Protein AF-A0A925M7F5-F1 (afdb_monomer_lite)

Sequence (87 aa):
MILYLFDIDGTLLHARRSGSRAFEQVFAMQHAITQACEGVTFGGKTDPALVDEIFTARLGRRATADEHAAFLDAYLPLLRGELERGG

Structure (mmCIF, N/CA/C/O backbone):
data_AF-A0A925M7F5-F1
#
_entry.id   AF-A0A925M7F5-F1
#
loop_
_atom_site.group_PDB
_atom_site.id
_atom_site.type_symbol
_atom_site.label_atom_id
_atom_site.label_alt_id
_atom_site.label_comp_id
_atom_site.label_asym_id
_atom_site.label_entity_id
_atom_site.label_seq_id
_atom_site.pdbx_PDB_ins_code
_atom_site.Cartn_x
_atom_site.Cartn_y
_atom_site.Cartn_z
_atom_site.occupancy
_atom_site.B_iso_or_equiv
_atom_site.auth_seq_id
_atom_site.auth_comp_id
_atom_site.auth_asym_id
_atom_site.auth_atom_id
_atom_site.pdbx_PDB_model_num
ATOM 1 N N . MET A 1 1 ? 12.271 -16.432 -10.085 1.00 39.75 1 MET A N 1
ATOM 2 C CA . MET A 1 1 ? 12.421 -15.201 -10.891 1.00 39.75 1 MET A CA 1
ATOM 3 C C . MET A 1 1 ? 12.564 -14.059 -9.900 1.00 39.75 1 MET A C 1
ATOM 5 O O . MET A 1 1 ? 11.617 -13.834 -9.164 1.00 39.75 1 MET A O 1
ATOM 9 N N . ILE A 1 2 ? 13.736 -13.433 -9.776 1.00 35.81 2 ILE A N 1
ATOM 10 C CA . ILE A 1 2 ? 13.932 -12.355 -8.794 1.00 35.81 2 ILE A CA 1
ATOM 11 C C . ILE A 1 2 ? 13.662 -11.033 -9.506 1.00 35.81 2 ILE A C 1
ATOM 13 O O . ILE A 1 2 ? 14.421 -10.643 -10.391 1.00 35.81 2 ILE A O 1
ATOM 17 N N . LEU A 1 3 ? 12.552 -10.383 -9.160 1.00 39.12 3 LEU A N 1
ATOM 18 C CA . LEU A 1 3 ? 12.264 -9.025 -9.601 1.00 39.12 3 LEU A CA 1
ATOM 19 C C . LEU A 1 3 ? 12.891 -8.065 -8.588 1.00 39.12 3 LEU A C 1
ATOM 21 O O . LEU A 1 3 ? 12.391 -7.916 -7.478 1.00 39.12 3 LEU A O 1
ATOM 25 N N . TYR A 1 4 ? 14.000 -7.436 -8.966 1.00 40.06 4 TYR A N 1
ATOM 26 C CA . TYR A 1 4 ? 14.552 -6.308 -8.223 1.00 40.06 4 TYR A CA 1
ATOM 27 C C . TYR A 1 4 ? 13.876 -5.025 -8.715 1.00 40.06 4 TYR A C 1
ATOM 29 O O . TYR A 1 4 ? 14.285 -4.461 -9.729 1.00 40.06 4 TYR A O 1
ATOM 37 N N . LEU A 1 5 ? 12.834 -4.569 -8.014 1.00 48.44 5 LEU A N 1
ATOM 38 C CA . LEU A 1 5 ? 12.383 -3.181 -8.122 1.00 48.44 5 LEU A CA 1
ATOM 39 C C . LEU A 1 5 ? 13.272 -2.358 -7.180 1.00 48.44 5 LEU A C 1
ATOM 41 O O . LEU A 1 5 ? 13.064 -2.344 -5.970 1.00 48.44 5 LEU A O 1
ATOM 45 N N . PHE A 1 6 ? 14.330 -1.758 -7.722 1.00 45.66 6 PHE A N 1
ATOM 46 C CA . PHE A 1 6 ? 15.121 -0.786 -6.974 1.00 45.66 6 PHE A CA 1
ATOM 47 C C . PHE A 1 6 ? 14.285 0.483 -6.789 1.00 45.66 6 PHE A C 1
ATOM 49 O O . PHE A 1 6 ? 13.896 1.119 -7.768 1.00 45.66 6 PHE A O 1
ATOM 56 N N . ASP A 1 7 ? 14.028 0.837 -5.531 1.00 59.88 7 ASP A N 1
ATOM 57 C CA . ASP A 1 7 ? 13.648 2.187 -5.129 1.00 59.88 7 ASP A CA 1
ATOM 58 C C . ASP A 1 7 ? 14.836 3.103 -5.448 1.00 59.88 7 ASP A C 1
ATOM 60 O O . ASP A 1 7 ? 15.892 3.013 -4.821 1.00 59.88 7 ASP A O 1
ATOM 64 N N . ILE A 1 8 ? 14.710 3.903 -6.504 1.00 45.00 8 ILE A N 1
ATOM 65 C CA . ILE A 1 8 ? 15.609 5.026 -6.758 1.00 45.00 8 ILE A CA 1
ATOM 66 C C . ILE A 1 8 ? 14.716 6.258 -6.838 1.00 45.00 8 ILE A C 1
ATOM 68 O O . ILE A 1 8 ? 14.005 6.477 -7.822 1.00 45.00 8 ILE A O 1
ATOM 72 N N . ASP A 1 9 ? 14.722 6.997 -5.732 1.00 45.47 9 ASP A N 1
ATOM 73 C CA . ASP A 1 9 ? 14.350 8.399 -5.573 1.00 45.47 9 ASP A CA 1
ATOM 74 C C . ASP A 1 9 ? 13.365 8.952 -6.613 1.00 45.47 9 ASP A C 1
ATOM 76 O O . ASP A 1 9 ? 13.736 9.376 -7.708 1.00 45.47 9 ASP A O 1
ATOM 80 N N . GLY A 1 10 ? 12.081 9.007 -6.252 1.00 42.12 10 GLY A N 1
ATOM 81 C CA . GLY A 1 10 ? 11.112 9.920 -6.872 1.00 42.12 10 GLY A CA 1
ATOM 82 C C . GLY A 1 10 ? 10.783 9.692 -8.353 1.00 42.12 10 GLY A C 1
ATOM 83 O O . GLY A 1 10 ? 9.980 10.440 -8.914 1.00 42.12 10 GLY A O 1
ATOM 84 N N . THR A 1 11 ? 11.315 8.652 -8.997 1.00 48.28 11 THR A N 1
ATOM 85 C CA . THR A 1 11 ? 11.190 8.473 -10.452 1.00 48.28 11 THR A CA 1
ATOM 86 C C . THR A 1 11 ? 10.053 7.527 -10.830 1.00 48.28 11 THR A C 1
ATOM 88 O O . THR A 1 11 ? 10.168 6.665 -11.690 1.00 48.28 11 THR A O 1
ATOM 91 N N . LEU A 1 12 ? 8.895 7.750 -10.213 1.00 45.38 12 LEU A N 1
ATOM 92 C CA . LEU A 1 12 ? 7.595 7.388 -10.774 1.00 45.38 12 LEU A CA 1
ATOM 93 C C . LEU A 1 12 ? 6.647 8.595 -10.714 1.00 45.38 12 LEU A C 1
ATOM 95 O O . LEU A 1 12 ? 5.449 8.481 -10.463 1.00 45.38 12 LEU A O 1
ATOM 99 N N . LEU A 1 13 ? 7.1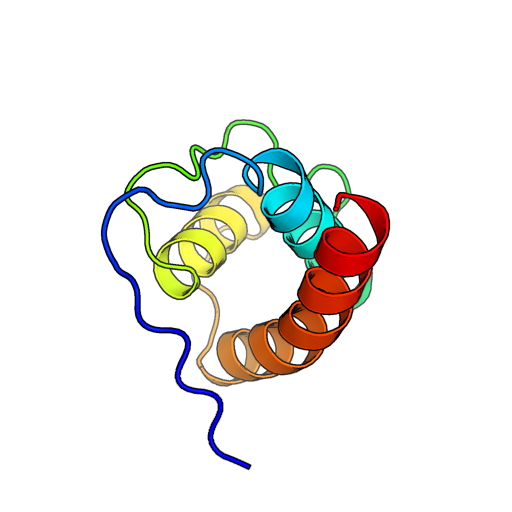74 9.786 -11.015 1.00 42.34 13 LEU A N 1
ATOM 100 C CA . LEU A 1 13 ? 6.368 10.989 -11.251 1.00 42.34 13 LEU A CA 1
ATOM 101 C C . LEU A 1 13 ? 5.324 10.798 -12.375 1.00 42.34 13 LEU A C 1
ATOM 103 O O . LEU A 1 13 ? 4.327 11.513 -12.382 1.00 42.34 13 LEU A O 1
ATOM 107 N N . HIS A 1 14 ? 5.477 9.786 -13.244 1.00 43.19 14 HIS A N 1
ATOM 108 C CA . HIS A 1 14 ? 4.443 9.353 -14.200 1.00 43.19 14 HIS A CA 1
ATOM 109 C C . HIS A 1 14 ? 3.595 8.146 -13.746 1.00 43.19 14 HIS A C 1
ATOM 111 O O . HIS A 1 14 ? 2.451 8.035 -14.177 1.00 43.19 14 HIS A O 1
ATOM 117 N N . ALA A 1 15 ? 4.057 7.298 -12.815 1.00 50.75 15 ALA A N 1
ATOM 118 C CA . ALA A 1 15 ? 3.242 6.194 -12.282 1.00 50.75 15 ALA A CA 1
ATOM 119 C C . ALA A 1 15 ? 2.487 6.541 -10.994 1.00 50.75 15 ALA A C 1
ATOM 121 O O . ALA A 1 15 ? 1.877 5.668 -10.386 1.00 50.75 15 ALA A O 1
ATOM 122 N N . ARG A 1 16 ? 2.428 7.817 -10.594 1.00 57.97 16 ARG A N 1
ATOM 123 C CA . ARG A 1 16 ? 1.613 8.245 -9.442 1.00 57.97 16 ARG A CA 1
ATOM 124 C C . ARG A 1 16 ? 0.137 7.844 -9.579 1.00 57.97 16 ARG A C 1
ATOM 126 O O . ARG A 1 16 ? -0.522 7.597 -8.572 1.00 57.97 16 ARG A O 1
ATOM 133 N N . ARG A 1 17 ? -0.379 7.759 -10.813 1.00 63.84 17 ARG A N 1
ATOM 134 C CA . ARG A 1 17 ? -1.731 7.249 -11.109 1.00 63.84 17 ARG A CA 1
ATOM 135 C C . ARG A 1 17 ? -1.751 5.740 -11.358 1.00 63.84 17 ARG A C 1
ATOM 137 O O . ARG A 1 17 ? -2.644 5.080 -10.851 1.00 63.84 17 ARG A O 1
ATOM 144 N N . SER A 1 18 ? -0.780 5.197 -12.090 1.00 69.25 18 SER A N 1
ATOM 145 C CA . SER A 1 18 ? -0.704 3.759 -12.395 1.00 69.25 18 SER A CA 1
ATOM 146 C C . SER A 1 18 ? -0.493 2.904 -11.137 1.00 69.25 18 SER A C 1
ATOM 148 O O . SER A 1 18 ? -1.200 1.923 -10.934 1.00 69.25 18 SER A O 1
ATOM 150 N N . GLY A 1 19 ? 0.406 3.322 -10.240 1.00 76.44 19 GLY A N 1
ATOM 151 C CA . GLY A 1 19 ? 0.671 2.652 -8.966 1.00 76.44 19 GLY A CA 1
ATOM 152 C C . GLY A 1 19 ? -0.519 2.714 -8.012 1.00 76.44 19 GLY A C 1
ATOM 153 O O . GLY A 1 19 ? -0.946 1.683 -7.505 1.00 76.44 19 GLY A O 1
ATOM 154 N N . SER A 1 20 ? -1.133 3.889 -7.832 1.00 82.62 20 SER A N 1
ATOM 155 C CA . SER A 1 20 ? -2.318 4.017 -6.966 1.00 82.62 20 SER A CA 1
ATOM 156 C C . SER A 1 20 ? -3.529 3.243 -7.503 1.00 82.62 20 SER A C 1
ATOM 158 O O . SER A 1 20 ? -4.252 2.632 -6.723 1.00 82.62 20 SER A O 1
ATOM 160 N N . ARG A 1 21 ? -3.717 3.173 -8.828 1.00 86.06 21 ARG A N 1
ATOM 161 C CA . ARG A 1 21 ? -4.746 2.323 -9.456 1.00 86.06 21 ARG A CA 1
ATOM 162 C C . ARG A 1 21 ? -4.500 0.836 -9.253 1.00 86.06 21 ARG A C 1
ATOM 164 O O . ARG A 1 21 ? -5.448 0.112 -8.963 1.00 86.06 21 ARG A O 1
ATOM 171 N N . ALA A 1 22 ? -3.262 0.377 -9.420 1.00 89.31 22 ALA A N 1
ATOM 172 C CA . ALA A 1 22 ? -2.912 -1.016 -9.172 1.00 89.31 22 ALA A CA 1
ATOM 173 C C . ALA A 1 22 ? -3.113 -1.372 -7.688 1.00 89.31 22 ALA A C 1
ATOM 175 O O . ALA A 1 22 ? -3.736 -2.387 -7.395 1.00 89.31 22 ALA A O 1
ATOM 176 N N . PHE A 1 23 ? -2.707 -0.499 -6.759 1.00 91.00 23 PHE A N 1
ATOM 177 C CA . PHE A 1 23 ? -3.011 -0.644 -5.331 1.00 91.00 23 PHE A CA 1
ATOM 178 C C . PHE A 1 23 ? -4.518 -0.759 -5.068 1.00 91.00 23 PHE A C 1
ATOM 180 O O . PHE A 1 23 ? -4.952 -1.704 -4.411 1.00 91.00 23 PHE A O 1
ATOM 187 N N . GLU A 1 24 ? -5.332 0.161 -5.597 1.00 91.75 24 GLU A N 1
ATOM 188 C CA . GLU A 1 24 ? -6.788 0.097 -5.418 1.00 91.75 24 GLU A CA 1
ATOM 189 C C . GLU A 1 24 ? -7.397 -1.195 -5.953 1.00 91.75 24 GLU A C 1
ATOM 191 O O . GLU A 1 24 ? -8.256 -1.777 -5.293 1.00 91.75 24 GLU A O 1
ATOM 196 N N . GLN A 1 25 ? -6.938 -1.673 -7.110 1.00 92.94 25 GLN A N 1
ATOM 197 C CA . GLN A 1 25 ? -7.413 -2.934 -7.671 1.00 92.94 25 GLN A CA 1
ATOM 198 C C . GLN A 1 25 ? -7.069 -4.125 -6.771 1.00 92.94 25 GLN A C 1
ATOM 200 O O . GLN A 1 25 ? -7.944 -4.951 -6.517 1.00 92.94 25 GLN A O 1
ATOM 205 N N . VAL A 1 26 ? -5.849 -4.198 -6.227 1.00 94.88 26 VAL A N 1
ATOM 206 C CA . VAL A 1 26 ? -5.471 -5.284 -5.305 1.00 94.88 26 VAL A CA 1
ATOM 207 C C . VAL A 1 26 ? -6.329 -5.257 -4.039 1.00 94.88 26 VAL A C 1
ATOM 209 O O . VAL A 1 26 ? -6.868 -6.293 -3.649 1.00 94.88 26 VAL A O 1
ATOM 212 N N . PHE A 1 27 ? -6.527 -4.086 -3.426 1.00 95.06 27 PHE A N 1
ATOM 213 C CA . PHE A 1 27 ? -7.371 -3.964 -2.229 1.00 95.06 27 PHE A CA 1
ATOM 214 C C . PHE A 1 27 ? -8.844 -4.285 -2.503 1.00 95.06 27 PHE A C 1
ATOM 216 O O . PHE A 1 27 ? -9.497 -4.932 -1.679 1.00 95.06 27 PHE A O 1
ATOM 223 N N . ALA A 1 28 ? -9.366 -3.897 -3.667 1.00 95.94 28 ALA A N 1
ATOM 224 C CA . ALA A 1 28 ? -10.709 -4.274 -4.084 1.00 95.94 28 ALA A CA 1
ATOM 225 C C . ALA A 1 28 ? -10.832 -5.797 -4.269 1.00 95.94 28 ALA A C 1
ATOM 227 O O . ALA A 1 28 ? -11.816 -6.385 -3.828 1.00 95.94 28 ALA A O 1
ATOM 228 N N . MET A 1 29 ? -9.827 -6.452 -4.859 1.00 94.50 29 MET A N 1
ATOM 229 C CA . MET A 1 29 ? -9.827 -7.902 -5.090 1.00 94.50 29 MET A CA 1
ATOM 230 C C . MET A 1 29 ? -9.672 -8.724 -3.805 1.00 94.50 29 MET A C 1
ATOM 232 O O . MET A 1 29 ? -10.368 -9.721 -3.637 1.00 94.50 29 MET A O 1
ATOM 236 N N . GLN A 1 30 ? -8.757 -8.338 -2.912 1.00 95.62 30 GLN A N 1
ATOM 237 C CA . GLN A 1 30 ? -8.406 -9.140 -1.731 1.00 95.62 30 GLN A CA 1
ATOM 238 C C . GLN A 1 30 ? -9.279 -8.832 -0.511 1.00 95.62 30 GLN A C 1
ATOM 240 O O . GLN A 1 30 ? -9.505 -9.708 0.322 1.00 95.62 30 GLN A O 1
ATOM 245 N N . HIS A 1 31 ? -9.788 -7.602 -0.408 1.00 94.62 31 HIS A N 1
ATOM 246 C CA . HIS A 1 31 ? -10.488 -7.128 0.788 1.00 94.62 31 HIS A CA 1
ATOM 247 C C . HIS A 1 31 ? -11.859 -6.502 0.500 1.00 94.62 31 HIS A C 1
ATOM 249 O O . HIS A 1 31 ? -12.526 -6.077 1.440 1.00 94.62 31 HIS A O 1
ATOM 255 N N . ALA A 1 32 ? -12.298 -6.442 -0.766 1.00 95.56 32 ALA A N 1
ATOM 256 C CA . ALA A 1 32 ? -13.529 -5.759 -1.186 1.00 95.56 32 ALA A CA 1
ATOM 257 C C . ALA A 1 32 ? -13.575 -4.267 -0.792 1.00 95.56 32 ALA A C 1
ATOM 259 O O . ALA A 1 32 ? -14.648 -3.703 -0.578 1.00 95.56 32 ALA A O 1
ATOM 260 N N . ILE A 1 33 ? -12.407 -3.615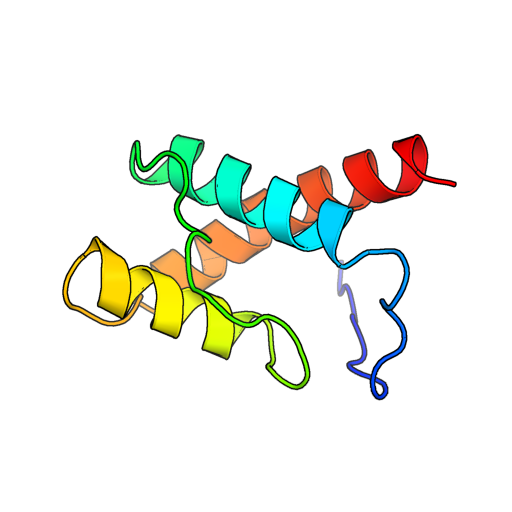 -0.711 1.00 94.06 33 ILE A N 1
ATOM 261 C CA . ILE A 1 33 ? -12.275 -2.200 -0.342 1.00 94.06 33 ILE A CA 1
ATOM 262 C C . ILE A 1 33 ? -12.032 -1.370 -1.599 1.00 94.06 33 ILE A C 1
ATOM 264 O O . ILE A 1 33 ? -10.949 -1.396 -2.180 1.00 94.06 33 ILE A O 1
ATOM 268 N N . THR A 1 34 ? -13.040 -0.605 -2.005 1.00 91.94 34 THR A N 1
ATOM 269 C CA . THR A 1 34 ? -12.920 0.403 -3.066 1.00 91.94 34 THR A CA 1
ATOM 270 C C . THR A 1 34 ? -12.328 1.695 -2.516 1.00 91.94 34 THR A C 1
ATOM 272 O O . THR A 1 34 ? -12.494 1.982 -1.332 1.00 91.94 34 THR A O 1
ATOM 275 N N . GLN A 1 35 ? -11.675 2.503 -3.358 1.00 89.69 35 GLN A N 1
ATOM 276 C CA . GLN A 1 35 ? -11.080 3.779 -2.933 1.00 89.69 35 GLN A CA 1
ATOM 277 C C . GLN A 1 35 ? -10.061 3.618 -1.792 1.00 89.69 35 GLN A C 1
ATOM 279 O O . GLN A 1 35 ? -9.869 4.504 -0.957 1.00 89.69 35 GLN A O 1
ATOM 284 N N . ALA A 1 36 ? -9.385 2.464 -1.735 1.00 90.75 36 ALA A N 1
ATOM 285 C CA . ALA A 1 36 ? -8.486 2.126 -0.636 1.00 90.75 36 ALA A CA 1
ATOM 286 C C . ALA A 1 36 ? -7.381 3.181 -0.446 1.00 90.75 36 ALA A C 1
ATOM 288 O O . ALA A 1 36 ? -7.006 3.477 0.689 1.00 90.75 36 ALA A O 1
ATOM 289 N N . CYS A 1 37 ? -6.950 3.827 -1.531 1.00 90.31 37 CYS A N 1
ATOM 290 C CA . CYS A 1 37 ? -5.901 4.843 -1.540 1.00 90.31 37 CYS A CA 1
ATOM 291 C C . CYS A 1 37 ? -6.382 6.264 -1.189 1.00 90.31 37 CYS A C 1
ATOM 293 O O . CYS A 1 37 ? -5.569 7.189 -1.159 1.00 90.31 37 CYS A O 1
ATOM 295 N N . GLU A 1 38 ? -7.676 6.484 -0.935 1.00 90.00 38 GLU A N 1
ATOM 296 C CA . GLU A 1 38 ? -8.216 7.822 -0.669 1.00 90.00 38 GLU A CA 1
ATOM 297 C C . GLU A 1 38 ? -7.569 8.482 0.564 1.00 90.00 38 GLU A C 1
ATOM 299 O O . GLU A 1 38 ? -7.629 7.969 1.680 1.00 90.00 38 GLU A O 1
ATOM 304 N N . GLY A 1 39 ? -6.931 9.638 0.375 1.00 86.06 39 GLY A N 1
ATOM 305 C CA . GLY A 1 39 ? -6.219 10.338 1.451 1.00 86.06 39 GLY A CA 1
ATOM 306 C C . GLY A 1 39 ? -4.826 9.780 1.781 1.00 86.06 39 GLY A C 1
ATOM 307 O O . GLY A 1 39 ? -4.156 10.328 2.653 1.00 86.06 39 GLY A O 1
ATOM 308 N N . VAL A 1 40 ? -4.350 8.750 1.070 1.00 86.25 40 VAL A N 1
ATOM 309 C CA . VAL A 1 40 ? -3.001 8.189 1.246 1.00 86.25 40 VAL A CA 1
ATOM 310 C C . VAL A 1 40 ? -2.008 8.907 0.335 1.00 86.25 40 VAL A C 1
ATOM 312 O O . VAL 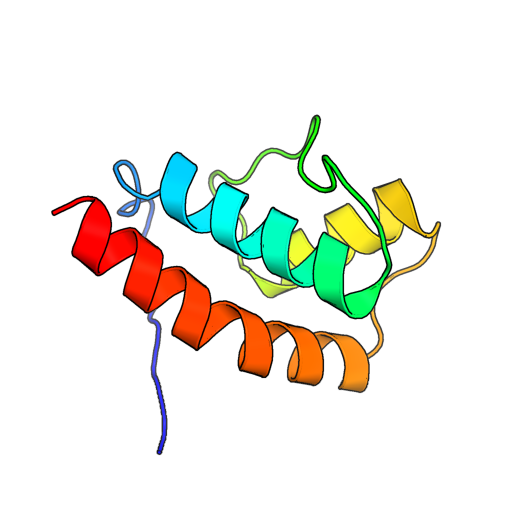A 1 40 ? -2.206 9.041 -0.874 1.00 86.25 40 VAL A O 1
ATOM 315 N N . THR A 1 41 ? -0.902 9.374 0.916 1.00 83.50 41 THR A N 1
ATOM 316 C CA . THR A 1 41 ? 0.172 10.033 0.158 1.00 83.50 41 THR A CA 1
ATOM 317 C C . THR A 1 41 ? 1.238 9.020 -0.237 1.00 83.50 41 THR A C 1
ATOM 319 O O . THR A 1 41 ? 1.940 8.514 0.632 1.00 83.50 41 THR A O 1
ATOM 322 N N . PHE A 1 42 ? 1.380 8.777 -1.543 1.00 80.31 42 PHE A N 1
ATOM 323 C CA . PHE A 1 42 ? 2.332 7.813 -2.119 1.00 80.31 42 PHE A CA 1
ATOM 324 C C . PHE A 1 42 ? 3.783 8.316 -2.189 1.00 80.31 42 PHE A C 1
ATOM 326 O O . PHE A 1 42 ? 4.713 7.521 -2.244 1.00 80.31 42 PHE A O 1
ATOM 333 N N . GLY A 1 43 ? 4.003 9.633 -2.228 1.00 75.94 43 GLY A N 1
ATOM 334 C CA . GLY A 1 43 ? 5.342 10.193 -2.431 1.00 75.94 43 GLY A CA 1
ATOM 335 C C . GLY A 1 43 ? 6.298 9.886 -1.275 1.00 75.94 43 GLY A C 1
ATOM 336 O O . GLY A 1 43 ? 5.959 10.147 -0.123 1.00 75.94 43 GLY A O 1
ATOM 337 N N . GLY A 1 44 ? 7.496 9.385 -1.598 1.00 72.50 44 GLY A N 1
ATOM 338 C CA . GLY A 1 44 ? 8.586 9.166 -0.636 1.00 72.50 44 GLY A CA 1
ATOM 339 C C . GLY A 1 44 ? 8.386 7.982 0.314 1.00 72.50 44 GLY A C 1
ATOM 340 O O . GLY A 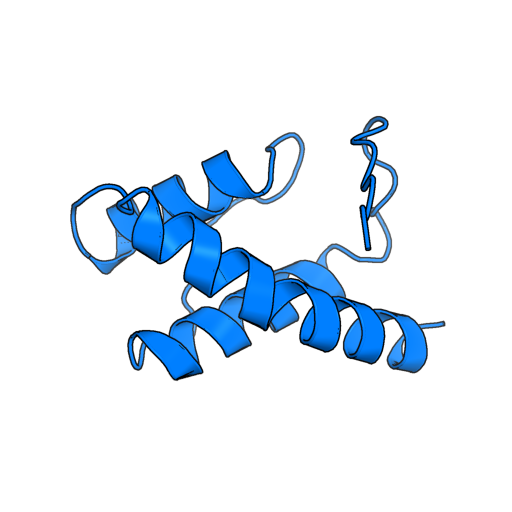1 44 ? 9.049 7.925 1.346 1.00 72.50 44 GLY A O 1
ATOM 341 N N . LYS A 1 45 ? 7.463 7.066 0.000 1.00 79.25 45 LYS A N 1
ATOM 342 C CA . LYS A 1 45 ? 7.195 5.861 0.791 1.00 79.25 45 LYS A CA 1
ATOM 343 C C . LYS A 1 45 ? 7.471 4.614 -0.034 1.00 79.25 45 LYS A C 1
ATOM 345 O O . LYS A 1 45 ? 7.228 4.597 -1.236 1.00 79.25 45 LYS A O 1
ATOM 350 N N . THR A 1 46 ? 7.936 3.570 0.641 1.00 80.88 46 THR A N 1
ATOM 351 C CA . THR A 1 46 ? 8.102 2.245 0.045 1.00 80.88 46 THR A CA 1
ATOM 352 C C . THR A 1 46 ? 6.754 1.531 -0.062 1.00 80.88 46 THR A C 1
ATOM 354 O O . THR A 1 46 ? 5.841 1.794 0.728 1.00 80.88 46 THR A O 1
ATOM 357 N N . ASP A 1 47 ? 6.629 0.589 -0.998 1.00 83.81 47 ASP A N 1
ATOM 358 C CA . ASP A 1 47 ? 5.386 -0.171 -1.188 1.00 83.81 47 ASP A CA 1
ATOM 359 C C . ASP A 1 47 ? 4.913 -0.889 0.096 1.00 83.81 47 ASP A C 1
ATOM 361 O O . ASP A 1 47 ? 3.744 -0.727 0.448 1.00 83.81 47 ASP A O 1
ATOM 365 N N . PRO A 1 48 ? 5.767 -1.588 0.881 1.00 85.12 48 PRO A N 1
ATOM 366 C CA . PRO A 1 48 ? 5.323 -2.199 2.137 1.00 85.12 48 PRO A CA 1
ATOM 367 C C . PRO A 1 48 ? 4.820 -1.174 3.162 1.00 85.12 48 PRO A C 1
ATOM 369 O O . PRO A 1 48 ? 3.859 -1.435 3.884 1.00 85.12 48 PRO A O 1
ATOM 372 N N . ALA A 1 49 ? 5.430 0.016 3.218 1.00 86.56 49 ALA A N 1
ATOM 373 C CA . ALA A 1 49 ? 4.964 1.078 4.107 1.00 86.56 49 ALA A CA 1
ATOM 374 C C . ALA A 1 49 ? 3.574 1.588 3.692 1.00 86.56 49 ALA A C 1
ATOM 376 O O . ALA A 1 49 ? 2.732 1.835 4.554 1.00 86.56 49 ALA A O 1
ATOM 377 N N . LEU A 1 50 ? 3.312 1.693 2.386 1.00 88.94 50 LEU A N 1
ATOM 378 C CA . LEU A 1 50 ? 2.001 2.069 1.854 1.00 88.94 50 LEU A CA 1
ATOM 379 C C . LEU A 1 50 ? 0.939 0.998 2.102 1.00 88.94 50 LEU A C 1
ATOM 381 O O . LEU A 1 50 ? -0.180 1.340 2.479 1.00 88.94 50 LEU A O 1
ATOM 385 N N . VAL A 1 51 ? 1.282 -0.283 1.938 1.00 92.00 51 VAL A N 1
ATOM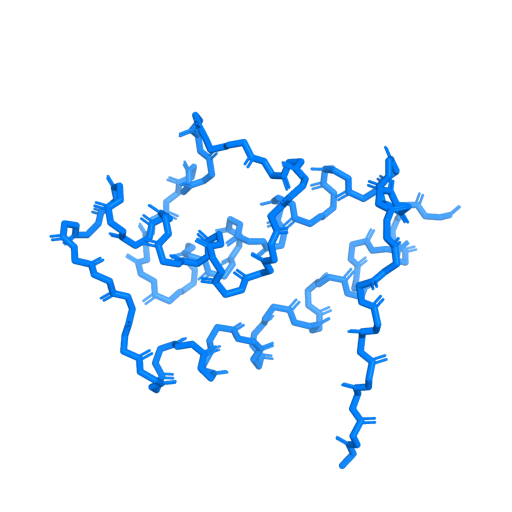 386 C CA . VAL A 1 51 ? 0.380 -1.396 2.268 1.00 92.00 51 VAL A CA 1
ATOM 387 C C . VAL A 1 51 ? -0.025 -1.310 3.735 1.00 92.00 51 VAL A C 1
ATOM 389 O O . VAL A 1 51 ? -1.217 -1.280 4.029 1.00 92.00 51 VAL A O 1
ATOM 392 N N . ASP A 1 52 ? 0.934 -1.177 4.653 1.00 94.06 52 ASP A N 1
ATOM 393 C CA . ASP A 1 52 ? 0.638 -1.063 6.085 1.00 94.06 52 ASP A CA 1
ATOM 394 C C . ASP A 1 52 ? -0.190 0.182 6.434 1.00 94.06 52 ASP A C 1
ATOM 396 O O . ASP A 1 52 ? -1.072 0.113 7.295 1.00 94.06 52 ASP A O 1
ATOM 400 N N . GLU A 1 53 ? 0.068 1.316 5.782 1.00 94.00 53 GLU A N 1
ATOM 401 C CA . GLU A 1 53 ? -0.699 2.549 5.969 1.00 94.00 53 GLU A CA 1
ATOM 402 C C . GLU A 1 53 ? -2.155 2.380 5.528 1.00 94.00 53 GLU A C 1
ATOM 404 O O . GLU A 1 53 ? -3.067 2.737 6.276 1.00 94.00 53 GLU A O 1
ATOM 409 N N . ILE A 1 54 ? -2.390 1.775 4.360 1.00 93.75 54 ILE A N 1
ATOM 410 C CA . ILE A 1 54 ? -3.742 1.507 3.858 1.00 93.75 54 ILE A CA 1
ATOM 411 C C . ILE A 1 54 ? -4.441 0.463 4.737 1.00 93.75 54 ILE A C 1
ATOM 413 O O . ILE A 1 54 ? -5.592 0.664 5.122 1.00 93.75 54 ILE A O 1
ATOM 417 N N . PHE A 1 55 ? -3.756 -0.613 5.129 1.00 96.56 55 PHE A N 1
ATOM 418 C CA . PHE A 1 55 ? -4.290 -1.601 6.073 1.00 96.56 55 PHE A CA 1
ATOM 419 C C . PHE A 1 55 ? -4.701 -0.946 7.392 1.00 96.56 55 PHE A C 1
ATOM 421 O O . PHE A 1 55 ? -5.808 -1.167 7.882 1.00 96.56 55 PHE A O 1
ATOM 428 N N . THR A 1 56 ? -3.863 -0.065 7.931 1.00 96.06 56 THR A N 1
ATOM 429 C CA . THR A 1 56 ? -4.173 0.641 9.176 1.00 96.06 56 THR A CA 1
ATOM 430 C C . THR A 1 56 ? -5.376 1.565 8.990 1.00 96.06 56 THR A C 1
ATOM 432 O O . THR A 1 56 ? -6.291 1.550 9.812 1.00 96.06 56 THR A O 1
ATOM 435 N N . ALA A 1 57 ? -5.425 2.317 7.888 1.00 94.81 57 ALA A N 1
ATOM 436 C CA . ALA A 1 57 ? -6.503 3.258 7.598 1.00 94.81 57 ALA A CA 1
ATOM 437 C C . ALA A 1 57 ? -7.855 2.587 7.297 1.00 94.81 57 ALA A C 1
ATOM 439 O O . ALA A 1 57 ? -8.899 3.195 7.535 1.00 94.81 57 ALA A O 1
ATOM 440 N N . ARG A 1 58 ? -7.861 1.365 6.745 1.00 95.50 58 ARG A N 1
ATOM 441 C CA . ARG A 1 58 ? -9.085 0.689 6.273 1.00 95.50 58 ARG A CA 1
ATOM 442 C C . ARG A 1 58 ? -9.528 -0.490 7.129 1.00 95.50 58 ARG A C 1
ATOM 444 O O . ARG A 1 58 ? -10.722 -0.744 7.233 1.00 95.50 58 ARG A O 1
ATOM 451 N N . LEU A 1 59 ? -8.582 -1.204 7.730 1.00 94.62 59 LEU A N 1
ATOM 452 C CA . LEU A 1 59 ? -8.811 -2.426 8.506 1.00 94.62 59 LEU A CA 1
ATOM 453 C C . LEU A 1 59 ? -8.417 -2.274 9.984 1.00 94.62 59 LEU A C 1
ATOM 455 O O . LEU A 1 59 ? -8.628 -3.200 10.764 1.00 94.62 59 LEU A O 1
ATOM 459 N N . GLY A 1 60 ? -7.855 -1.128 10.391 1.00 96.31 60 GLY A N 1
ATOM 460 C CA . GLY A 1 60 ? -7.529 -0.832 11.792 1.00 96.31 60 GLY A CA 1
ATOM 461 C C . GLY A 1 60 ? -6.349 -1.631 12.358 1.00 96.31 60 GLY A C 1
ATOM 462 O O . GLY A 1 60 ? -6.161 -1.676 13.572 1.00 96.31 60 GLY A O 1
ATOM 463 N N . ARG A 1 61 ? -5.556 -2.278 11.498 1.00 96.50 61 ARG A N 1
ATOM 464 C CA . ARG A 1 61 ? -4.373 -3.073 11.861 1.00 96.50 61 ARG A CA 1
ATOM 465 C C . ARG A 1 61 ? -3.330 -3.007 10.753 1.00 96.50 61 ARG A C 1
ATOM 467 O O . ARG A 1 61 ? -3.668 -2.642 9.639 1.00 96.50 61 ARG A O 1
ATOM 474 N N . ARG A 1 62 ? -2.094 -3.423 11.031 1.00 95.00 62 ARG A N 1
ATOM 475 C CA . ARG A 1 62 ? -1.074 -3.635 9.987 1.00 95.00 62 ARG A CA 1
ATOM 476 C C . ARG A 1 62 ? -1.343 -4.924 9.206 1.00 95.00 62 ARG A C 1
ATOM 478 O O . ARG A 1 62 ? -2.051 -5.811 9.703 1.00 95.00 62 ARG A O 1
ATOM 485 N N . ALA A 1 63 ? -0.778 -5.016 8.007 1.00 94.38 63 ALA A N 1
ATOM 486 C CA . ALA A 1 63 ? -0.805 -6.250 7.235 1.00 94.38 63 ALA A CA 1
ATOM 487 C C . ALA A 1 63 ? 0.114 -7.297 7.880 1.00 94.38 63 ALA A C 1
ATOM 489 O O . ALA A 1 63 ? 1.141 -6.973 8.484 1.00 94.38 63 ALA A O 1
ATOM 490 N N . THR A 1 64 ? -0.262 -8.566 7.772 1.00 96.06 64 THR A N 1
ATOM 491 C CA . THR A 1 64 ? 0.618 -9.681 8.130 1.00 96.06 64 THR A CA 1
ATOM 492 C C . THR A 1 64 ? 1.667 -9.910 7.040 1.00 96.06 64 THR A C 1
ATOM 494 O O . THR A 1 64 ? 1.551 -9.402 5.926 1.00 96.06 64 THR A O 1
ATOM 497 N N . ALA A 1 65 ? 2.700 -10.703 7.338 1.00 92.19 65 ALA A N 1
ATOM 498 C CA . ALA A 1 65 ? 3.706 -11.067 6.338 1.00 92.19 65 ALA A CA 1
ATOM 499 C C . ALA A 1 65 ? 3.090 -11.789 5.121 1.00 92.19 65 ALA A C 1
ATOM 501 O O . ALA A 1 65 ? 3.481 -11.516 3.988 1.00 92.19 65 ALA A O 1
ATOM 502 N N . ASP A 1 66 ? 2.094 -12.649 5.353 1.00 94.62 66 ASP A N 1
ATOM 503 C CA . ASP A 1 66 ? 1.386 -13.365 4.287 1.00 94.62 66 ASP A CA 1
ATOM 504 C C . ASP A 1 66 ? 0.535 -12.416 3.435 1.00 94.62 66 ASP A C 1
ATOM 506 O O . ASP A 1 66 ? 0.480 -12.563 2.217 1.00 94.62 66 ASP A O 1
ATOM 510 N N . GLU A 1 67 ? -0.089 -11.406 4.048 1.00 95.38 67 GLU A N 1
ATOM 511 C CA . GLU A 1 67 ? -0.844 -10.378 3.322 1.00 95.38 67 GLU A CA 1
ATOM 512 C C . GLU A 1 67 ? 0.072 -9.475 2.496 1.00 95.38 67 GLU A C 1
ATOM 514 O O . GLU A 1 67 ? -0.266 -9.143 1.365 1.00 95.38 67 GLU A O 1
ATOM 519 N N . HIS A 1 68 ? 1.260 -9.134 3.003 1.00 90.38 68 HIS A N 1
ATOM 520 C CA . HIS A 1 68 ? 2.282 -8.436 2.215 1.00 90.38 68 HIS A CA 1
ATOM 521 C C . HIS A 1 68 ? 2.716 -9.257 0.997 1.00 90.38 68 HIS A C 1
ATOM 523 O O . HIS A 1 68 ? 2.795 -8.724 -0.110 1.00 90.38 68 HIS A O 1
ATOM 529 N N . ALA A 1 69 ? 2.972 -10.555 1.178 1.00 88.62 69 ALA A N 1
ATOM 530 C CA . ALA A 1 69 ? 3.353 -11.443 0.082 1.00 88.62 69 ALA A CA 1
ATOM 531 C C . ALA A 1 69 ? 2.227 -11.572 -0.959 1.00 88.62 69 ALA A C 1
ATOM 533 O O . ALA A 1 69 ? 2.458 -11.353 -2.149 1.00 88.62 69 ALA A O 1
ATOM 534 N N . ALA A 1 70 ? 0.997 -11.835 -0.508 1.00 92.50 70 ALA A N 1
ATOM 535 C CA . ALA A 1 70 ? -0.175 -11.922 -1.374 1.00 92.50 70 ALA A CA 1
ATOM 536 C C . ALA A 1 70 ? -0.458 -10.600 -2.103 1.00 92.50 70 ALA A C 1
ATOM 538 O O . ALA A 1 70 ? -0.877 -10.602 -3.264 1.00 92.50 70 ALA A O 1
ATOM 539 N N . PHE A 1 71 ? -0.223 -9.461 -1.446 1.00 92.50 71 PHE A N 1
ATOM 540 C CA . PHE A 1 71 ? -0.344 -8.149 -2.065 1.00 92.50 71 PHE A CA 1
ATOM 541 C C . PHE A 1 71 ? 0.663 -7.986 -3.206 1.00 92.50 71 PHE A C 1
ATOM 543 O O . PHE A 1 71 ? 0.264 -7.643 -4.317 1.00 92.50 71 PHE A O 1
ATOM 550 N N . LEU A 1 72 ? 1.950 -8.261 -2.965 1.00 86.50 72 LEU A N 1
ATOM 551 C CA . LEU A 1 72 ? 3.005 -8.117 -3.975 1.00 86.50 72 LEU A CA 1
ATOM 552 C C . LEU A 1 72 ? 2.763 -9.013 -5.198 1.00 86.50 72 LEU A C 1
ATOM 554 O O . LEU A 1 72 ? 2.888 -8.539 -6.330 1.00 86.50 72 LEU A O 1
ATOM 558 N N . ASP A 1 73 ? 2.355 -10.265 -4.980 1.00 89.31 73 ASP A N 1
ATOM 559 C CA . ASP A 1 73 ? 2.047 -11.214 -6.057 1.00 89.31 73 ASP A CA 1
ATOM 560 C C . ASP A 1 73 ? 0.913 -10.717 -6.969 1.00 89.31 73 ASP A C 1
ATOM 562 O O . ASP A 1 73 ? 0.973 -10.889 -8.190 1.00 89.31 73 ASP A O 1
ATOM 566 N N . ALA A 1 74 ? -0.102 -10.055 -6.404 1.00 90.56 74 ALA A N 1
ATOM 567 C CA . ALA A 1 74 ? -1.200 -9.466 -7.169 1.00 90.56 74 ALA A CA 1
ATOM 568 C C . ALA A 1 74 ? -0.846 -8.094 -7.776 1.00 90.56 74 ALA A C 1
ATOM 570 O O . ALA A 1 74 ? -1.295 -7.762 -8.874 1.00 90.56 74 ALA A O 1
ATOM 571 N N . TYR A 1 75 ? -0.036 -7.296 -7.081 1.00 88.00 75 TYR A N 1
ATOM 572 C CA . TYR A 1 75 ? 0.303 -5.925 -7.456 1.00 88.00 75 TYR A CA 1
ATOM 573 C C . TYR A 1 75 ? 1.200 -5.851 -8.692 1.00 88.00 75 TYR A C 1
ATOM 575 O O . TYR A 1 75 ? 0.929 -5.076 -9.609 1.00 88.00 75 TYR A O 1
ATOM 583 N N . LEU A 1 76 ? 2.248 -6.673 -8.756 1.00 85.81 76 LEU A N 1
ATOM 584 C CA . LEU A 1 76 ? 3.236 -6.632 -9.837 1.00 85.81 76 LEU A CA 1
ATOM 585 C C . LEU A 1 76 ? 2.657 -6.814 -11.256 1.00 85.81 76 LEU A C 1
ATOM 587 O O . LEU A 1 76 ? 3.011 -6.018 -12.134 1.00 85.81 76 LEU A O 1
ATOM 591 N N . PRO A 1 77 ? 1.787 -7.808 -11.539 1.00 86.56 77 PRO A N 1
ATOM 592 C CA . PRO A 1 77 ? 1.197 -7.945 -12.870 1.00 86.56 77 PRO A CA 1
ATOM 593 C C . PRO A 1 77 ? 0.259 -6.781 -13.218 1.00 86.56 77 PRO A C 1
ATOM 595 O O . PRO A 1 77 ? 0.248 -6.339 -14.368 1.00 86.56 77 PRO A O 1
ATOM 598 N N . LEU A 1 78 ? -0.482 -6.246 -12.241 1.00 87.25 78 LEU A N 1
ATOM 599 C CA . LEU A 1 78 ? -1.360 -5.091 -12.444 1.00 87.25 78 LEU A CA 1
ATOM 600 C C . LEU A 1 78 ? -0.558 -3.824 -12.745 1.00 87.25 78 LEU A C 1
ATOM 602 O O . LEU A 1 78 ? -0.868 -3.115 -13.700 1.00 87.25 78 LEU A O 1
ATOM 606 N N . LEU A 1 79 ? 0.510 -3.573 -11.984 1.00 84.44 79 LEU A N 1
ATOM 607 C CA . LEU A 1 79 ? 1.406 -2.445 -12.216 1.00 84.44 79 LEU A CA 1
ATOM 608 C C . LEU A 1 79 ? 2.012 -2.509 -13.620 1.00 84.44 79 LEU A C 1
ATOM 610 O O . LEU A 1 79 ? 2.009 -1.505 -14.328 1.00 84.44 79 LEU A O 1
ATOM 614 N N . ARG A 1 80 ? 2.490 -3.686 -14.045 1.00 82.62 80 ARG A N 1
ATOM 615 C CA . ARG A 1 80 ? 3.006 -3.879 -15.406 1.00 82.62 80 ARG A CA 1
ATOM 616 C C . ARG A 1 80 ? 1.957 -3.503 -16.455 1.00 82.62 80 ARG A C 1
ATOM 618 O O . ARG A 1 80 ? 2.264 -2.715 -17.343 1.00 82.62 80 ARG A O 1
ATOM 625 N N . GLY A 1 81 ? 0.730 -4.005 -16.319 1.00 81.81 81 GLY A N 1
ATOM 626 C CA . GLY A 1 81 ? -0.353 -3.690 -17.252 1.00 81.81 81 GLY A CA 1
ATOM 627 C C . GLY A 1 81 ? -0.719 -2.201 -17.283 1.00 81.81 81 GLY A C 1
ATOM 628 O O . GLY A 1 81 ? -1.007 -1.660 -18.348 1.00 81.81 81 GLY A O 1
ATOM 629 N N . GLU A 1 82 ? -0.682 -1.506 -16.144 1.00 80.81 82 GLU A N 1
ATOM 630 C CA . GLU A 1 82 ? -0.924 -0.056 -16.095 1.00 80.81 82 GLU A CA 1
ATOM 631 C C . GLU A 1 82 ? 0.223 0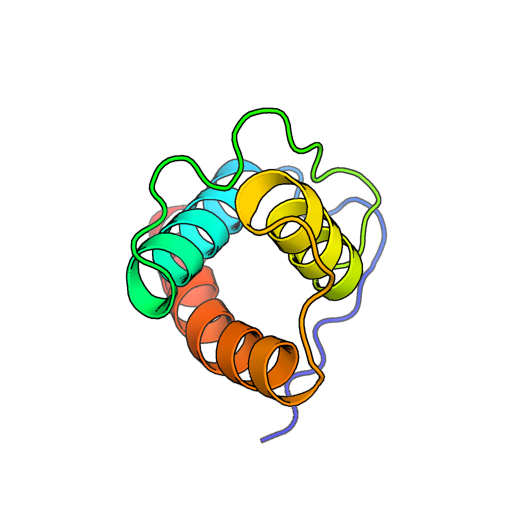.757 -16.718 1.00 80.81 82 GLU A C 1
ATOM 633 O O . GLU A 1 82 ? -0.029 1.810 -17.305 1.00 80.81 82 GLU A O 1
ATOM 638 N N . LEU A 1 83 ? 1.473 0.294 -16.610 1.00 78.25 83 LEU A N 1
ATOM 639 C CA . LEU A 1 83 ? 2.625 0.932 -17.259 1.00 78.25 83 LEU A CA 1
ATOM 640 C C . LEU A 1 83 ? 2.588 0.748 -18.782 1.00 78.25 83 LEU A C 1
ATOM 642 O O . LEU A 1 83 ? 2.819 1.705 -19.510 1.00 78.25 83 LEU A O 1
ATOM 646 N N . GLU A 1 84 ? 2.228 -0.443 -19.264 1.00 78.31 84 GLU A N 1
ATOM 647 C CA . GLU A 1 84 ? 2.061 -0.736 -20.698 1.00 78.31 84 GLU A CA 1
ATOM 648 C C . GLU A 1 84 ? 0.905 0.051 -21.337 1.00 78.31 84 GLU A C 1
ATOM 650 O O . GLU A 1 84 ? 0.927 0.331 -22.530 1.00 78.31 84 GLU A O 1
ATOM 655 N N . ARG A 1 85 ? -0.113 0.419 -20.551 1.00 71.38 85 ARG A N 1
ATOM 656 C CA . ARG A 1 85 ? -1.239 1.256 -21.000 1.00 71.38 85 ARG A CA 1
ATOM 657 C C . ARG A 1 85 ? -0.950 2.755 -20.979 1.00 71.38 85 ARG A C 1
ATOM 659 O O . ARG A 1 85 ? -1.686 3.513 -21.608 1.00 71.38 85 ARG A O 1
ATOM 666 N N . GLY A 1 86 ? 0.024 3.177 -20.176 1.00 62.53 86 GLY A N 1
ATOM 667 C CA . GLY A 1 86 ? 0.337 4.580 -19.912 1.00 62.53 86 GLY A CA 1
ATOM 668 C C . GLY A 1 86 ? 1.603 5.103 -20.594 1.00 62.53 86 GLY A C 1
ATOM 669 O O . GLY A 1 86 ? 1.877 6.294 -20.448 1.00 62.53 86 GLY A O 1
ATOM 670 N N . GLY A 1 87 ? 2.365 4.244 -21.280 1.00 48.94 87 GLY A N 1
ATOM 671 C CA . GLY A 1 87 ? 3.523 4.602 -22.112 1.00 48.94 87 GLY A CA 1
ATOM 672 C C . GLY A 1 87 ? 3.152 4.701 -23.581 1.00 48.94 87 GLY A C 1
ATOM 673 O O . GLY A 1 87 ? 3.517 5.726 -24.196 1.00 48.94 87 GLY A O 1
#

Foldseek 3Di:
DDDDPDPDAPPPPVCPVQQVVLLQVLCCVPPVDHPLCPPPDPHPDDPQRSQQVSCCVPVVGGDDPVRVVSSVVSSVVSSVVSVVVRD

pLDDT: mean 79.69, std 18.35, range [35.81, 96.56]

Secondary structure (DSSP, 8-state):
--------TTTTTTTHHHHHHHHHHHHHHHH--TTTTTT---TT--HHHHHHHHHHHHHSSPPPHHHHHHHHHHHHHHHHHHHHHH-

Radius of gyration: 12.42 Å; chains: 1; bounding box: 29×26×34 Å